Protein AF-A0A9Q1H2L1-F1 (afdb_monomer_lite)

Foldseek 3Di:
DVVVVQVVVLVVVCPPPHDDDDPCVLVVVVVVVCVVCVVVVNNVVDDRWDDDDKGWDWDPVDPPCVPDTDIDIDHPRHDPVVVVVVVVVVVVVVVCVVVDVDDDDPDPVSVVVVVVPDPDDD

Secondary structure (DSSP, 8-state):
-HHHHHHHHHHHHHTTT--PPPHHHHHHHHHHHHHHHHHTT-TTS-PPPP----EEEEETTSTTTTTS-EEEEE---S-THHHHHHHHHHHHHHHHHHHS-----SSHHHHHHHHHH-S---

Sequence (122 aa):
MAAETIKSRIEQNINKAYKKAPPNTLKQITTADKAIASKLEISDRIDTTGENQAFITLKDHKPNFNNKPTCRLINPSKSEIGKISKQVLERINAKIIQSSAFNQWKNTGEVIDWFNKVHNKH

pLDDT: mean 81.05, std 8.68, range [44.81, 95.06]

Organism: Holothuria leucospilota (NCBI:txid206669)

Radius of gyration: 23.98 Å; chains: 1; bounding box: 56×52×52 Å

Structure (mmCIF, N/CA/C/O backbone):
data_AF-A0A9Q1H2L1-F1
#
_entry.id   AF-A0A9Q1H2L1-F1
#
loop_
_atom_site.group_PDB
_atom_site.id
_atom_site.type_symbol
_atom_site.label_atom_id
_atom_site.label_alt_id
_atom_site.label_comp_id
_atom_site.label_asym_id
_atom_site.label_entity_id
_atom_site.label_seq_id
_atom_site.pdbx_PDB_ins_code
_atom_site.Cartn_x
_atom_site.Cartn_y
_atom_site.Cartn_z
_atom_site.occupancy
_atom_site.B_iso_or_equiv
_atom_site.auth_seq_id
_atom_site.auth_comp_id
_atom_site.auth_asym_id
_atom_site.auth_atom_id
_atom_site.pdbx_PDB_model_num
ATOM 1 N N . MET A 1 1 ? 19.115 -21.001 -2.631 1.00 44.81 1 MET A N 1
ATOM 2 C CA . MET A 1 1 ? 18.552 -21.625 -3.852 1.00 44.81 1 MET A CA 1
ATOM 3 C C . MET A 1 1 ? 17.221 -21.017 -4.316 1.00 44.81 1 MET A C 1
ATOM 5 O O . MET A 1 1 ? 17.276 -20.221 -5.239 1.00 44.81 1 MET A O 1
ATOM 9 N N . ALA A 1 2 ? 16.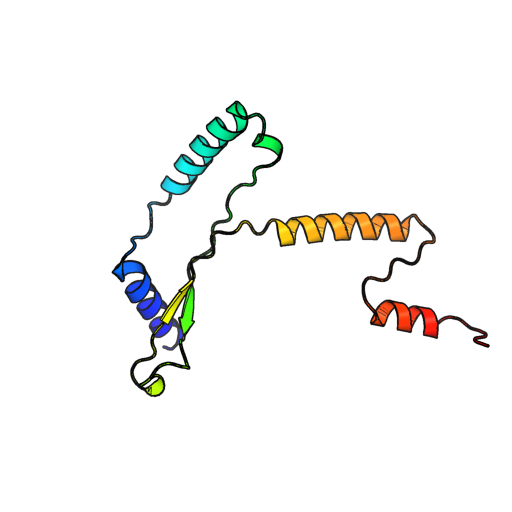042 -21.272 -3.720 1.00 55.00 2 ALA A N 1
ATOM 10 C CA . ALA A 1 2 ? 14.768 -20.749 -4.277 1.00 55.00 2 ALA A CA 1
ATOM 11 C C . ALA A 1 2 ? 14.637 -19.204 -4.280 1.00 55.00 2 ALA A C 1
ATOM 13 O O . ALA A 1 2 ? 14.154 -18.613 -5.246 1.00 55.00 2 ALA A O 1
ATOM 14 N N . ALA A 1 3 ? 15.113 -18.529 -3.226 1.00 53.69 3 ALA A N 1
ATOM 15 C CA . ALA A 1 3 ? 15.068 -17.065 -3.122 1.00 53.69 3 ALA A CA 1
ATOM 16 C C . ALA A 1 3 ? 15.995 -16.350 -4.129 1.00 53.69 3 ALA A C 1
ATOM 18 O O . ALA A 1 3 ? 15.663 -15.269 -4.616 1.00 53.69 3 ALA A O 1
ATOM 19 N N . GLU A 1 4 ? 17.128 -16.962 -4.486 1.00 57.69 4 GLU A N 1
ATOM 20 C CA . GLU A 1 4 ? 18.049 -16.434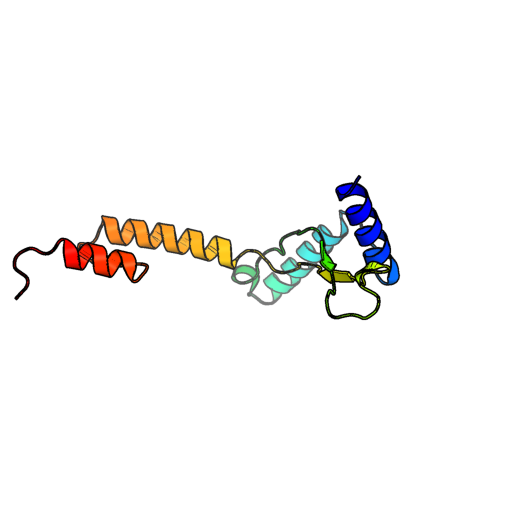 -5.507 1.00 57.69 4 GLU A CA 1
ATOM 21 C C . GLU A 1 4 ? 17.437 -16.508 -6.907 1.00 57.69 4 GLU A C 1
ATOM 23 O O . GLU A 1 4 ? 17.573 -15.570 -7.690 1.00 57.69 4 GLU A O 1
ATOM 28 N N . THR A 1 5 ? 16.680 -17.570 -7.205 1.00 71.19 5 THR A N 1
ATOM 29 C CA . THR A 1 5 ? 15.942 -17.704 -8.470 1.00 71.19 5 THR A CA 1
ATOM 30 C C . THR A 1 5 ? 14.836 -16.653 -8.611 1.00 71.19 5 THR A C 1
ATOM 32 O O . THR A 1 5 ? 14.546 -16.199 -9.717 1.00 71.19 5 THR A O 1
ATOM 35 N N . ILE A 1 6 ? 14.208 -16.241 -7.505 1.00 70.81 6 ILE A N 1
ATOM 36 C CA . ILE A 1 6 ? 13.177 -15.194 -7.520 1.00 70.81 6 ILE A CA 1
ATOM 37 C C . ILE A 1 6 ? 13.810 -13.817 -7.729 1.00 70.81 6 ILE A C 1
ATOM 39 O O . ILE A 1 6 ? 13.343 -13.071 -8.587 1.00 70.81 6 ILE A O 1
ATOM 43 N N . LYS A 1 7 ? 14.889 -13.489 -7.004 1.00 73.88 7 LYS A N 1
ATOM 44 C CA . LYS A 1 7 ? 15.606 -12.213 -7.174 1.00 73.88 7 LYS A CA 1
ATOM 45 C C . LYS A 1 7 ? 16.105 -12.025 -8.608 1.00 73.88 7 LYS A C 1
ATOM 47 O O . LYS A 1 7 ? 15.817 -10.995 -9.212 1.00 73.88 7 LYS A O 1
ATOM 52 N N . SER A 1 8 ? 16.739 -13.042 -9.194 1.00 78.44 8 SER A N 1
ATOM 53 C CA . SER A 1 8 ? 17.213 -12.969 -10.583 1.00 78.44 8 SER A CA 1
ATOM 54 C C . SER A 1 8 ? 16.064 -12.809 -11.588 1.00 78.44 8 SER A C 1
ATOM 56 O O . SER A 1 8 ? 16.162 -12.020 -12.526 1.00 78.44 8 SER A O 1
ATOM 58 N N . ARG A 1 9 ? 14.920 -13.475 -11.369 1.00 76.00 9 ARG A N 1
ATOM 59 C CA . ARG A 1 9 ? 13.710 -13.282 -12.190 1.00 76.00 9 ARG A CA 1
ATOM 60 C C . ARG A 1 9 ? 13.107 -11.888 -12.044 1.00 76.00 9 ARG A C 1
ATOM 62 O O . ARG A 1 9 ? 12.575 -11.366 -13.024 1.00 76.00 9 ARG A O 1
ATOM 69 N N . ILE A 1 10 ? 13.157 -11.290 -10.855 1.00 76.00 10 ILE A N 1
ATOM 70 C CA . ILE A 1 10 ? 12.719 -9.909 -10.627 1.00 76.00 10 ILE A CA 1
ATOM 71 C C . ILE A 1 10 ? 13.605 -8.961 -11.434 1.00 76.00 10 ILE A C 1
ATOM 73 O O . ILE A 1 10 ? 13.080 -8.197 -12.238 1.00 76.00 10 ILE A O 1
ATOM 77 N N . GLU A 1 11 ? 14.927 -9.060 -11.298 1.00 77.88 11 GLU A N 1
ATOM 78 C CA . GLU A 1 11 ? 15.883 -8.212 -12.020 1.00 77.88 11 GLU A CA 1
ATOM 79 C C . GLU A 1 11 ? 15.718 -8.327 -13.540 1.00 77.88 11 GLU A C 1
ATOM 81 O O . GLU A 1 11 ? 15.627 -7.314 -14.234 1.00 77.88 11 GLU A O 1
ATOM 86 N N . GLN A 1 12 ? 15.567 -9.550 -14.055 1.00 79.38 12 GLN A N 1
ATOM 87 C CA . GLN A 1 12 ? 15.303 -9.800 -15.473 1.00 79.38 12 GLN A CA 1
ATOM 88 C C . GLN A 1 12 ? 13.971 -9.220 -15.960 1.00 79.38 12 GLN A C 1
ATOM 90 O O . GLN A 1 12 ? 13.842 -8.931 -17.145 1.00 79.38 12 GLN A O 1
ATOM 95 N N . ASN A 1 13 ? 12.950 -9.093 -15.106 1.00 78.62 13 ASN A N 1
ATOM 96 C CA . ASN A 1 13 ? 11.664 -8.516 -15.509 1.00 78.62 13 ASN A CA 1
ATOM 97 C C . ASN A 1 13 ? 11.602 -6.998 -15.311 1.00 78.62 13 ASN A C 1
ATOM 99 O O . ASN A 1 13 ? 10.989 -6.331 -16.140 1.00 78.62 13 ASN A O 1
ATOM 103 N N . ILE A 1 14 ? 12.250 -6.452 -14.278 1.00 72.88 14 ILE A N 1
ATOM 104 C CA . ILE A 1 14 ? 12.378 -5.004 -14.069 1.00 72.88 14 ILE A CA 1
ATOM 105 C C . ILE A 1 14 ? 13.162 -4.389 -15.229 1.00 72.88 14 ILE A C 1
ATOM 107 O O . ILE A 1 14 ? 12.651 -3.495 -15.898 1.00 72.88 14 ILE A O 1
ATOM 111 N N . ASN A 1 15 ? 14.338 -4.943 -15.538 1.00 71.88 15 ASN A N 1
ATOM 112 C CA . ASN A 1 15 ? 15.270 -4.370 -16.512 1.00 71.88 15 ASN A CA 1
ATOM 113 C C . ASN A 1 15 ? 14.875 -4.579 -17.987 1.00 71.88 15 ASN A C 1
ATOM 115 O O . ASN A 1 15 ? 15.613 -4.159 -18.873 1.00 71.88 15 ASN A O 1
ATOM 119 N N . LYS A 1 16 ? 13.730 -5.214 -18.285 1.00 77.44 16 LYS A N 1
ATOM 120 C CA . LYS A 1 16 ? 13.258 -5.395 -19.675 1.00 77.44 16 LYS A CA 1
ATOM 121 C C . LYS A 1 16 ? 12.836 -4.089 -20.334 1.00 77.44 16 LYS A C 1
ATOM 123 O O . LYS A 1 16 ? 13.085 -3.899 -21.517 1.00 77.44 16 LYS A O 1
ATOM 128 N N . ALA A 1 17 ? 12.140 -3.243 -19.582 1.00 72.12 17 ALA A N 1
ATOM 129 C CA . ALA A 1 17 ? 11.563 -1.999 -20.088 1.00 72.12 17 ALA A CA 1
ATOM 130 C C . ALA A 1 17 ? 11.802 -0.807 -19.153 1.00 72.12 17 ALA A C 1
ATOM 132 O O . ALA A 1 17 ? 11.618 0.335 -19.563 1.00 72.12 17 ALA A O 1
ATOM 133 N N . TYR A 1 18 ? 12.211 -1.054 -17.905 1.00 71.50 18 TYR A N 1
ATOM 134 C CA . TYR A 1 18 ? 12.352 -0.028 -16.880 1.00 71.50 18 TYR A CA 1
ATOM 135 C C . TYR A 1 18 ? 13.717 -0.136 -16.201 1.00 71.50 18 TYR A C 1
ATOM 137 O O . TYR A 1 18 ? 14.317 -1.203 -16.143 1.00 71.50 18 TYR A O 1
ATOM 145 N N . LYS A 1 19 ? 14.213 0.973 -15.652 1.00 76.62 19 LYS A N 1
ATOM 146 C CA . LYS A 1 19 ? 15.440 1.004 -14.848 1.00 76.62 19 LYS A CA 1
ATOM 147 C C . LYS A 1 19 ? 15.114 1.558 -13.471 1.00 76.62 19 LYS A C 1
ATOM 149 O O . LYS A 1 19 ? 14.308 2.479 -13.349 1.00 76.62 19 LYS A O 1
ATOM 154 N N . LYS A 1 20 ? 15.746 1.010 -12.431 1.00 77.50 20 LYS A N 1
ATOM 155 C CA . LYS A 1 20 ? 15.610 1.552 -11.076 1.00 77.50 20 LYS A CA 1
ATOM 15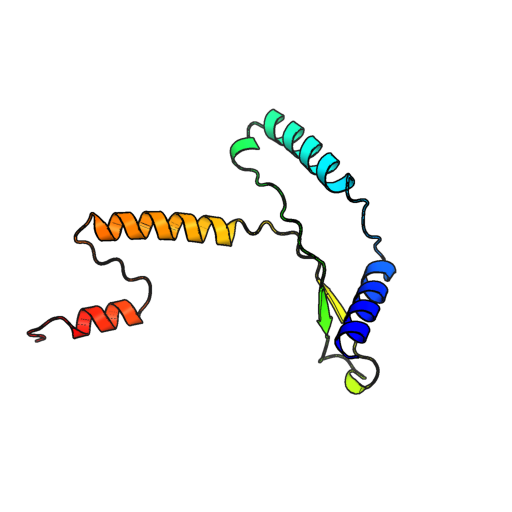6 C C . LYS A 1 20 ? 16.183 2.972 -11.039 1.00 77.50 20 LYS A C 1
ATOM 158 O O . LYS A 1 20 ? 17.324 3.190 -11.450 1.00 77.50 20 LYS A O 1
ATOM 163 N N . ALA A 1 21 ? 15.375 3.922 -10.577 1.00 81.31 21 ALA A N 1
ATOM 164 C CA . ALA A 1 21 ? 15.790 5.311 -10.444 1.00 81.31 21 ALA A CA 1
ATOM 165 C C . ALA A 1 21 ? 16.843 5.471 -9.327 1.00 81.31 21 ALA A C 1
ATOM 167 O O . ALA A 1 21 ? 16.853 4.681 -8.375 1.00 81.31 21 ALA A O 1
ATOM 168 N N . PRO A 1 22 ? 17.723 6.484 -9.419 1.00 86.75 22 PRO A N 1
ATOM 169 C CA . PRO A 1 22 ? 18.622 6.853 -8.333 1.00 86.75 22 PRO A CA 1
ATOM 170 C C . PRO A 1 22 ? 17.869 7.150 -7.023 1.00 86.75 22 PRO A C 1
ATOM 172 O O . PRO A 1 22 ? 16.750 7.667 -7.066 1.00 86.75 22 PRO A O 1
ATOM 175 N N . PRO A 1 23 ? 18.491 6.929 -5.848 1.00 80.12 23 PRO A N 1
ATOM 176 C CA . PRO A 1 23 ? 17.837 7.146 -4.551 1.00 80.12 23 PRO A CA 1
ATOM 177 C C . PRO A 1 23 ? 17.335 8.581 -4.343 1.00 80.12 23 PRO A C 1
ATOM 179 O O . PRO A 1 23 ? 16.357 8.812 -3.641 1.00 80.12 23 PRO A O 1
ATOM 182 N N . ASN A 1 24 ? 18.002 9.564 -4.954 1.00 86.50 24 ASN A N 1
ATOM 183 C CA . ASN A 1 24 ? 17.678 10.975 -4.755 1.00 86.50 24 ASN A CA 1
ATOM 184 C C . ASN A 1 24 ? 16.522 11.474 -5.639 1.00 86.50 24 ASN A C 1
ATOM 186 O O . ASN A 1 24 ? 15.968 12.541 -5.384 1.00 86.50 24 ASN A O 1
ATOM 190 N N . THR A 1 25 ? 16.142 10.710 -6.666 1.00 85.62 25 THR A N 1
ATOM 191 C CA . THR A 1 25 ? 15.100 11.107 -7.621 1.00 85.62 25 THR A CA 1
ATOM 192 C C . THR A 1 25 ? 13.741 11.235 -6.943 1.00 85.62 25 THR A C 1
ATOM 194 O O . THR A 1 25 ? 13.009 12.181 -7.216 1.00 85.62 25 THR A O 1
ATOM 197 N N . LEU A 1 26 ? 13.421 10.343 -6.000 1.00 81.50 26 LEU A N 1
ATOM 198 C CA . LEU A 1 26 ? 12.144 10.400 -5.289 1.00 81.50 26 LEU A CA 1
ATOM 199 C C . LEU A 1 26 ? 12.028 11.665 -4.427 1.00 81.50 26 LEU A C 1
ATOM 201 O O . LEU A 1 26 ? 10.999 12.329 -4.445 1.00 81.50 26 LEU A O 1
ATOM 205 N N . LYS A 1 27 ? 13.110 12.063 -3.746 1.00 83.56 27 LYS A N 1
ATOM 206 C CA . LYS A 1 27 ? 13.146 13.301 -2.949 1.00 83.56 27 LYS A CA 1
ATOM 207 C C . LYS A 1 27 ? 12.925 14.546 -3.804 1.00 83.56 27 LYS A C 1
ATOM 209 O O . LYS A 1 27 ? 12.214 15.457 -3.383 1.00 83.56 27 LYS A O 1
ATOM 214 N N . GLN A 1 28 ? 13.525 14.587 -4.992 1.00 88.31 28 GLN A N 1
ATOM 215 C CA . GLN A 1 28 ? 13.338 15.685 -5.942 1.00 88.31 28 GLN A CA 1
ATOM 216 C C . GLN A 1 28 ? 11.882 15.778 -6.414 1.00 88.31 28 GLN A C 1
ATOM 218 O O . GLN A 1 28 ? 11.314 16.867 -6.380 1.00 88.31 28 GLN A O 1
ATOM 223 N N . ILE A 1 29 ? 11.269 14.642 -6.769 1.00 85.69 29 ILE A N 1
ATOM 224 C CA . ILE A 1 29 ? 9.858 14.571 -7.180 1.00 85.69 29 ILE A CA 1
ATOM 225 C C . ILE A 1 29 ? 8.948 15.045 -6.044 1.00 85.69 29 ILE A C 1
ATOM 227 O O . ILE A 1 29 ? 8.211 16.005 -6.227 1.00 85.69 29 ILE A O 1
ATOM 231 N N . THR A 1 30 ? 9.084 14.482 -4.840 1.00 84.25 30 THR A N 1
ATOM 232 C CA . THR A 1 30 ? 8.262 14.869 -3.680 1.00 84.25 30 THR A CA 1
ATOM 233 C C . THR A 1 30 ? 8.384 16.360 -3.348 1.00 84.25 30 THR A C 1
ATOM 235 O O . THR A 1 30 ? 7.415 16.992 -2.933 1.00 84.25 30 THR A O 1
ATOM 238 N N . THR A 1 31 ? 9.569 16.949 -3.532 1.00 86.69 31 THR A N 1
ATOM 239 C CA . THR A 1 31 ? 9.787 18.382 -3.284 1.00 86.69 31 THR A CA 1
ATOM 240 C C . THR A 1 31 ? 9.076 19.243 -4.329 1.00 86.69 31 THR A C 1
ATOM 242 O O . THR A 1 31 ? 8.444 20.239 -3.970 1.00 86.69 31 THR A O 1
ATOM 245 N N . ALA A 1 32 ? 9.142 18.851 -5.604 1.00 89.00 32 ALA A N 1
ATOM 246 C CA . ALA A 1 32 ? 8.423 19.518 -6.686 1.00 89.00 32 ALA A CA 1
ATOM 247 C C . ALA A 1 32 ? 6.900 19.392 -6.509 1.00 89.00 32 ALA A C 1
ATOM 249 O O . ALA A 1 32 ? 6.192 20.398 -6.566 1.00 89.00 32 ALA A O 1
ATOM 250 N N . ASP A 1 33 ? 6.412 18.192 -6.195 1.00 86.88 33 ASP A N 1
ATOM 251 C CA . ASP A 1 33 ? 4.997 17.923 -5.930 1.00 86.88 33 ASP A CA 1
ATOM 252 C C . ASP A 1 33 ? 4.489 18.761 -4.756 1.00 86.88 33 ASP A C 1
ATOM 254 O O . ASP A 1 33 ? 3.427 19.373 -4.847 1.00 86.88 33 ASP A O 1
ATOM 258 N N . LYS A 1 34 ? 5.276 18.881 -3.679 1.00 87.44 34 LYS A N 1
ATOM 259 C CA . LYS A 1 34 ? 4.941 19.735 -2.533 1.00 87.44 34 LYS A CA 1
ATOM 260 C C . LYS A 1 34 ? 4.831 21.209 -2.924 1.00 87.44 34 LYS A C 1
ATOM 262 O O . LYS A 1 34 ? 3.932 21.894 -2.445 1.00 87.44 34 LYS A O 1
ATOM 267 N N . ALA A 1 35 ? 5.719 21.712 -3.780 1.00 90.94 35 ALA A N 1
ATOM 268 C CA . ALA A 1 35 ? 5.649 23.096 -4.250 1.00 90.94 35 ALA A CA 1
ATOM 269 C C . ALA A 1 35 ? 4.373 23.352 -5.073 1.00 90.94 35 ALA A C 1
ATOM 271 O O . ALA A 1 35 ? 3.703 24.366 -4.872 1.00 90.94 35 ALA A O 1
ATOM 272 N N . ILE A 1 36 ? 4.006 22.411 -5.950 1.00 90.31 36 ILE A N 1
ATOM 273 C CA . ILE A 1 36 ? 2.767 22.468 -6.739 1.00 90.31 36 ILE A CA 1
ATOM 274 C C . ILE A 1 36 ? 1.542 22.396 -5.820 1.00 90.31 36 ILE A C 1
ATOM 276 O O . ILE A 1 36 ? 0.640 23.223 -5.931 1.00 90.31 36 ILE A O 1
ATOM 280 N N . ALA A 1 37 ? 1.534 21.454 -4.877 1.00 89.44 37 ALA A N 1
ATOM 281 C CA . ALA A 1 37 ? 0.462 21.261 -3.909 1.00 89.44 37 ALA A CA 1
ATOM 282 C C . ALA A 1 37 ? 0.211 22.507 -3.053 1.00 89.44 37 ALA A C 1
ATOM 284 O O . ALA A 1 37 ? -0.937 22.896 -2.854 1.00 89.44 37 ALA A O 1
ATOM 285 N N . SER A 1 38 ? 1.281 23.155 -2.582 1.00 91.50 38 SER A N 1
ATOM 286 C CA . SER A 1 38 ? 1.188 24.405 -1.824 1.00 91.50 38 SER A CA 1
ATOM 287 C C . SER A 1 38 ? 0.628 25.545 -2.671 1.00 91.50 38 SER A C 1
ATOM 289 O O . SER A 1 38 ? -0.195 26.307 -2.181 1.00 91.50 38 SER A O 1
ATOM 291 N N . LYS A 1 39 ? 1.025 25.649 -3.947 1.00 95.06 39 LYS A N 1
ATOM 292 C CA . LYS A 1 39 ? 0.489 26.663 -4.870 1.00 95.06 39 LYS A CA 1
ATOM 293 C C . LYS A 1 39 ? -1.005 26.468 -5.154 1.00 95.06 39 LYS A C 1
ATOM 295 O O . LYS A 1 39 ? -1.700 27.436 -5.432 1.00 95.06 39 LYS A O 1
ATOM 300 N N . LEU A 1 40 ? -1.471 25.223 -5.123 1.00 93.69 40 LEU A N 1
ATOM 301 C CA . LEU A 1 40 ? -2.867 24.851 -5.344 1.00 93.69 40 LEU A CA 1
ATOM 302 C C . LEU A 1 40 ? -3.697 24.803 -4.052 1.00 93.69 40 LEU A C 1
ATOM 304 O O . LEU A 1 40 ? -4.867 24.453 -4.129 1.00 93.69 40 LEU A O 1
ATOM 308 N N . GLU A 1 41 ? -3.107 25.112 -2.891 1.00 91.12 41 GLU A N 1
ATOM 309 C CA . GLU A 1 41 ? -3.778 25.070 -1.580 1.00 91.12 41 GLU A CA 1
ATOM 310 C C . GLU A 1 41 ? -4.405 23.701 -1.245 1.00 91.12 41 GLU A C 1
ATOM 312 O O . GLU A 1 41 ? -5.429 23.608 -0.578 1.00 91.12 41 GLU A O 1
ATOM 317 N N . ILE A 1 42 ? -3.778 22.617 -1.711 1.00 88.56 42 ILE A N 1
ATOM 318 C CA . ILE A 1 42 ? -4.204 21.225 -1.453 1.00 88.56 42 ILE A CA 1
ATOM 319 C C . ILE A 1 42 ? -3.144 20.422 -0.695 1.00 88.56 42 ILE A C 1
ATOM 321 O O . ILE A 1 42 ? -3.212 19.194 -0.622 1.00 88.56 42 ILE A O 1
ATOM 325 N N . SER A 1 43 ? -2.115 21.094 -0.181 1.00 84.06 43 SER A N 1
ATOM 326 C CA . SER A 1 43 ? -0.977 20.454 0.485 1.00 84.06 43 SER A CA 1
ATOM 327 C C . SER A 1 43 ? -1.358 19.713 1.768 1.00 84.06 43 SER A C 1
ATOM 329 O O . SER A 1 43 ? -0.668 18.771 2.143 1.00 84.06 43 SER A O 1
ATOM 331 N N . ASP A 1 44 ? -2.468 20.084 2.402 1.00 81.56 44 ASP A N 1
ATOM 332 C CA . ASP A 1 44 ? -3.076 19.421 3.558 1.00 81.56 44 ASP A CA 1
ATOM 333 C C . ASP A 1 44 ? -3.752 18.082 3.209 1.00 81.56 44 ASP A C 1
ATOM 335 O O . ASP A 1 44 ? -3.967 17.246 4.086 1.00 81.56 44 ASP A O 1
ATOM 339 N N . ARG A 1 45 ? -4.066 17.859 1.927 1.00 77.94 45 ARG A N 1
ATOM 340 C CA . ARG A 1 45 ? -4.773 16.670 1.420 1.00 77.94 45 ARG A CA 1
ATOM 341 C C . ARG A 1 45 ? -3.873 15.703 0.654 1.00 77.94 45 ARG A C 1
ATOM 343 O O . ARG A 1 45 ? -4.359 14.667 0.200 1.00 77.94 45 ARG A O 1
ATOM 350 N N . ILE A 1 46 ? -2.602 16.050 0.453 1.00 75.81 46 ILE A N 1
ATOM 351 C CA . ILE A 1 46 ? -1.649 15.246 -0.316 1.00 75.81 46 ILE A CA 1
ATOM 352 C C . ILE A 1 46 ? -0.686 14.536 0.628 1.00 75.81 46 ILE A C 1
ATOM 354 O O . ILE A 1 46 ? 0.044 15.158 1.396 1.00 75.81 46 ILE A O 1
ATOM 358 N N . ASP A 1 47 ? -0.647 13.213 0.502 1.00 73.81 47 ASP A N 1
ATOM 359 C CA . ASP A 1 47 ? 0.273 12.363 1.244 1.00 73.81 47 ASP A CA 1
ATOM 360 C C . ASP A 1 47 ? 1.584 12.135 0.491 1.00 73.81 47 ASP A C 1
ATOM 362 O O . ASP A 1 47 ? 1.638 12.085 -0.741 1.00 73.81 47 ASP A O 1
ATOM 366 N N . THR A 1 48 ? 2.650 11.884 1.251 1.00 73.25 48 THR A N 1
ATOM 367 C CA . THR A 1 48 ? 3.911 11.397 0.686 1.00 73.25 48 THR A CA 1
ATOM 368 C C . THR A 1 48 ? 3.725 9.980 0.138 1.00 73.25 48 THR A C 1
ATOM 370 O O . THR A 1 48 ? 3.188 9.099 0.815 1.00 73.25 48 THR A O 1
ATOM 373 N N . THR A 1 49 ? 4.208 9.732 -1.081 1.00 72.00 49 THR A N 1
ATOM 374 C CA . THR A 1 49 ? 4.191 8.391 -1.682 1.00 72.00 49 THR A CA 1
ATOM 375 C C . THR A 1 49 ? 5.087 7.443 -0.883 1.00 72.00 49 THR A C 1
ATOM 377 O O . THR A 1 49 ? 6.261 7.732 -0.658 1.00 72.00 49 THR A O 1
ATOM 380 N N . GLY A 1 50 ? 4.540 6.300 -0.461 1.00 71.94 50 GLY A N 1
ATOM 381 C CA . GLY A 1 50 ? 5.308 5.258 0.220 1.00 71.94 50 GLY A CA 1
ATOM 382 C C . GLY A 1 50 ? 6.260 4.538 -0.736 1.00 71.94 50 GLY A C 1
ATOM 383 O O . GLY A 1 50 ? 5.870 4.154 -1.839 1.00 71.94 50 GLY A O 1
ATOM 384 N N . GLU A 1 51 ? 7.502 4.324 -0.307 1.00 75.81 51 GLU A N 1
ATOM 385 C CA . GLU A 1 51 ? 8.474 3.522 -1.052 1.00 75.81 51 GLU A CA 1
ATOM 386 C C . GLU A 1 51 ? 8.260 2.033 -0.769 1.00 75.81 51 GLU A C 1
ATOM 388 O O . GLU A 1 51 ? 8.605 1.533 0.300 1.00 75.81 51 GLU A O 1
ATOM 393 N N . ASN A 1 52 ? 7.727 1.302 -1.746 1.00 78.81 52 ASN A N 1
ATOM 394 C CA . ASN A 1 52 ? 7.599 -0.148 -1.670 1.00 78.81 52 ASN A CA 1
ATOM 395 C C . ASN A 1 52 ? 8.478 -0.816 -2.733 1.00 78.81 52 ASN A C 1
ATOM 397 O O . ASN A 1 52 ? 8.621 -0.326 -3.854 1.00 78.81 52 ASN A O 1
ATOM 401 N N . GLN A 1 53 ? 9.083 -1.957 -2.391 1.00 79.50 53 GLN A N 1
ATOM 402 C CA . GLN A 1 53 ? 9.864 -2.721 -3.364 1.00 79.50 53 GLN A CA 1
ATOM 403 C C . GLN A 1 53 ? 8.937 -3.387 -4.384 1.00 79.50 53 GLN A C 1
ATOM 405 O O . GLN A 1 53 ? 7.903 -3.961 -4.033 1.00 79.50 53 GLN A O 1
ATOM 410 N N . ALA A 1 54 ? 9.341 -3.351 -5.653 1.00 80.44 54 ALA A N 1
ATOM 411 C CA . ALA A 1 54 ? 8.662 -4.095 -6.699 1.00 80.44 54 ALA A CA 1
ATOM 412 C C . ALA A 1 54 ? 8.786 -5.605 -6.451 1.00 80.44 54 ALA A C 1
ATOM 414 O O . ALA A 1 54 ? 9.837 -6.103 -6.041 1.00 80.44 54 ALA A O 1
ATOM 415 N N . PHE A 1 55 ? 7.718 -6.339 -6.742 1.00 84.38 55 PHE A N 1
ATOM 416 C CA . PHE A 1 55 ? 7.681 -7.793 -6.628 1.00 84.38 55 PHE A CA 1
ATOM 417 C C . PHE A 1 55 ? 7.066 -8.407 -7.883 1.00 84.38 55 PHE A C 1
ATOM 419 O O . PHE A 1 55 ? 6.439 -7.722 -8.689 1.00 84.38 55 PHE A O 1
ATOM 426 N N . ILE A 1 56 ? 7.265 -9.707 -8.085 1.00 85.62 56 ILE A N 1
ATOM 427 C CA . ILE A 1 56 ? 6.685 -10.432 -9.217 1.00 85.62 56 ILE A CA 1
ATOM 428 C C . ILE A 1 56 ? 5.601 -11.389 -8.738 1.00 85.62 56 ILE A C 1
ATOM 430 O O . ILE A 1 56 ? 5.737 -12.023 -7.696 1.00 85.62 56 ILE A O 1
ATOM 434 N N . THR A 1 57 ? 4.553 -11.540 -9.539 1.00 86.19 57 THR A N 1
ATOM 435 C CA . THR A 1 57 ? 3.616 -12.657 -9.434 1.00 86.19 57 THR A CA 1
ATOM 436 C C . THR A 1 57 ? 3.815 -13.596 -10.615 1.00 86.19 57 THR A C 1
ATOM 438 O O . THR A 1 57 ? 4.127 -13.170 -11.731 1.00 86.19 57 THR A O 1
ATOM 441 N N . LEU A 1 58 ? 3.692 -14.895 -10.375 1.00 86.81 58 LEU A N 1
ATOM 442 C CA . LEU A 1 58 ? 3.796 -15.901 -11.424 1.00 86.81 58 LEU A CA 1
ATOM 443 C C . LEU A 1 58 ? 2.449 -16.031 -12.146 1.00 86.81 58 LEU A C 1
ATOM 445 O O . LEU A 1 58 ? 1.398 -15.985 -11.515 1.00 86.81 58 LEU A O 1
ATOM 449 N N . LYS A 1 59 ? 2.475 -16.170 -13.473 1.00 86.94 59 LYS A N 1
ATOM 450 C CA . LYS A 1 59 ? 1.284 -16.432 -14.291 1.00 86.94 59 LYS A CA 1
ATOM 451 C C . LYS A 1 59 ? 1.163 -17.938 -14.522 1.00 86.94 59 LYS A C 1
ATOM 453 O O . LYS A 1 59 ? 1.688 -18.455 -15.506 1.00 86.94 59 LYS A O 1
ATOM 458 N N . ASP A 1 60 ? 0.487 -18.604 -13.601 1.00 87.00 60 ASP A N 1
ATOM 459 C CA . ASP A 1 60 ? 0.152 -20.035 -13.618 1.00 87.00 60 ASP A CA 1
ATOM 460 C C . ASP A 1 60 ? -0.763 -20.449 -14.780 1.00 87.00 60 ASP A C 1
ATOM 462 O O . ASP A 1 60 ? -0.601 -21.518 -15.355 1.00 87.00 60 ASP A O 1
ATOM 466 N N . HIS A 1 61 ? -1.650 -19.560 -15.215 1.00 88.25 61 HIS A N 1
ATOM 467 C CA . HIS A 1 61 ? -2.571 -19.768 -16.338 1.00 88.25 61 HIS A CA 1
ATOM 468 C C . HIS A 1 61 ? -1.929 -19.698 -17.742 1.00 88.25 61 HIS A C 1
ATOM 470 O O . HIS A 1 61 ? -2.647 -19.644 -18.743 1.00 88.25 61 HIS A O 1
ATOM 476 N N . LYS A 1 62 ? -0.599 -19.595 -17.868 1.00 88.12 62 LYS A N 1
ATOM 477 C CA . LYS A 1 62 ? 0.083 -19.483 -19.173 1.00 88.12 62 LYS A CA 1
ATOM 478 C C . LYS A 1 62 ? 0.674 -20.825 -19.622 1.00 88.12 62 LYS A C 1
ATOM 480 O O . LYS A 1 62 ? 1.125 -21.599 -18.780 1.00 88.12 62 LYS A O 1
ATOM 485 N N . PRO A 1 63 ? 0.712 -21.102 -20.943 1.00 88.44 63 PRO A N 1
ATOM 486 C CA . PRO A 1 63 ? 1.301 -22.336 -21.455 1.00 88.44 63 PRO A CA 1
ATOM 487 C C . PRO A 1 63 ? 2.774 -22.443 -21.042 1.00 88.44 63 PRO A C 1
ATOM 489 O O . PRO A 1 63 ? 3.458 -21.430 -20.883 1.00 88.44 63 PRO A O 1
ATOM 492 N N . ASN A 1 64 ? 3.264 -23.674 -20.881 1.00 84.75 64 ASN A N 1
ATOM 493 C CA . ASN A 1 64 ? 4.627 -23.979 -20.427 1.00 84.75 64 ASN A CA 1
ATOM 494 C C . ASN A 1 64 ? 4.995 -23.399 -19.049 1.00 84.75 64 ASN A C 1
ATOM 496 O O . ASN A 1 64 ? 6.175 -23.165 -18.786 1.00 84.75 64 ASN A O 1
ATOM 500 N N . PHE A 1 65 ? 4.022 -23.213 -18.149 1.00 80.81 65 PHE A N 1
ATOM 501 C CA . PHE A 1 65 ? 4.269 -22.739 -16.783 1.00 80.81 65 PHE A CA 1
ATOM 502 C C . PHE A 1 65 ? 5.340 -23.553 -16.039 1.00 80.81 65 PHE A C 1
ATOM 504 O O . PHE A 1 65 ? 6.247 -22.966 -15.455 1.00 80.81 65 PHE A O 1
ATOM 511 N N . ASN A 1 66 ? 5.284 -24.885 -16.131 1.00 80.88 66 ASN A N 1
ATOM 512 C CA . ASN A 1 66 ? 6.215 -25.781 -15.434 1.00 80.88 66 ASN A CA 1
ATOM 513 C C . ASN A 1 66 ? 7.676 -25.596 -15.880 1.00 80.88 66 ASN A C 1
ATOM 515 O O . ASN A 1 66 ? 8.587 -25.715 -15.067 1.00 80.88 66 ASN A O 1
ATOM 519 N N . ASN A 1 67 ? 7.898 -25.254 -17.155 1.00 82.75 67 ASN A N 1
ATOM 520 C CA . ASN A 1 67 ? 9.239 -25.174 -17.746 1.00 82.75 67 ASN A CA 1
ATOM 521 C C . ASN A 1 67 ? 9.762 -23.731 -17.823 1.00 82.75 67 ASN A C 1
ATOM 523 O O . ASN A 1 67 ? 10.943 -23.472 -17.603 1.00 82.75 67 ASN A O 1
ATOM 527 N N . LYS A 1 68 ? 8.889 -22.770 -18.145 1.00 81.31 68 LYS A N 1
ATOM 528 C CA . LYS A 1 68 ? 9.230 -21.352 -18.317 1.00 81.31 68 LYS A CA 1
ATOM 529 C C . LYS A 1 68 ? 8.093 -20.465 -17.794 1.00 81.31 68 LYS A C 1
ATOM 531 O O . LYS A 1 68 ? 7.372 -19.848 -18.584 1.00 81.31 68 LYS A O 1
ATOM 536 N N . PRO A 1 69 ? 7.927 -20.367 -16.464 1.00 81.00 69 PRO A N 1
ATOM 537 C CA . PRO A 1 69 ? 6.847 -19.589 -15.879 1.00 81.00 69 PRO A CA 1
ATOM 538 C C . PRO A 1 69 ? 7.018 -18.112 -16.232 1.00 81.00 69 PRO A C 1
ATOM 540 O O . PRO A 1 69 ? 8.052 -17.488 -15.970 1.00 81.00 69 PRO A O 1
ATOM 543 N N . THR A 1 70 ? 5.984 -17.537 -16.838 1.00 84.31 70 THR A N 1
ATOM 544 C CA . THR A 1 70 ? 5.963 -16.100 -17.117 1.00 84.31 70 THR A CA 1
ATOM 545 C C . THR A 1 70 ? 5.592 -15.334 -15.852 1.00 84.31 70 THR A C 1
ATOM 547 O O . THR A 1 70 ? 4.826 -15.811 -15.018 1.00 84.31 70 THR A O 1
ATOM 550 N N . CYS A 1 71 ? 6.155 -14.141 -15.691 1.00 85.88 71 CYS A N 1
ATOM 551 C CA . CYS A 1 71 ? 5.945 -13.311 -14.508 1.00 85.88 71 CYS A CA 1
ATOM 552 C C . CYS A 1 71 ? 5.142 -12.055 -14.871 1.00 85.88 71 CYS A C 1
ATOM 554 O O . CYS A 1 71 ? 5.139 -11.600 -16.020 1.00 85.88 71 CYS A O 1
ATOM 556 N N . ARG A 1 72 ? 4.457 -11.477 -13.889 1.00 84.56 72 ARG A N 1
ATOM 557 C CA . ARG A 1 72 ? 3.923 -10.116 -13.918 1.00 84.56 72 ARG A CA 1
ATOM 558 C C . ARG A 1 72 ? 4.677 -9.314 -12.865 1.00 84.56 72 ARG A C 1
ATOM 560 O O . ARG A 1 72 ? 4.655 -9.674 -11.696 1.00 84.56 72 ARG A O 1
ATOM 567 N N . LEU A 1 73 ? 5.348 -8.250 -13.289 1.00 84.25 73 LEU A N 1
ATOM 568 C CA . LEU A 1 73 ? 5.939 -7.287 -12.369 1.00 84.25 73 LEU A CA 1
ATOM 569 C C . LEU A 1 73 ? 4.821 -6.434 -11.764 1.00 84.25 73 LEU A C 1
ATOM 571 O O . LEU A 1 73 ? 3.992 -5.896 -12.497 1.00 84.25 73 LEU A O 1
ATOM 575 N N . ILE A 1 74 ? 4.804 -6.323 -10.443 1.00 81.81 74 ILE A N 1
ATOM 576 C CA . ILE A 1 74 ? 3.931 -5.439 -9.683 1.00 81.81 74 ILE A CA 1
ATOM 577 C C . ILE A 1 74 ? 4.826 -4.389 -9.032 1.00 81.81 74 ILE A C 1
ATOM 579 O O . ILE A 1 74 ? 5.690 -4.719 -8.220 1.00 81.81 74 ILE A O 1
ATOM 583 N N . ASN A 1 75 ? 4.626 -3.127 -9.411 1.00 74.56 75 ASN A N 1
ATOM 584 C CA . ASN A 1 75 ? 5.276 -1.995 -8.766 1.00 74.56 75 ASN A CA 1
ATOM 585 C C . ASN A 1 75 ? 4.258 -1.306 -7.844 1.00 74.56 75 ASN A C 1
ATOM 587 O O . ASN A 1 75 ? 3.443 -0.517 -8.330 1.00 74.56 75 ASN A O 1
ATOM 591 N N . PRO A 1 76 ? 4.212 -1.656 -6.549 1.00 68.00 76 PRO A N 1
ATOM 592 C CA . PRO A 1 76 ? 3.325 -0.990 -5.609 1.00 68.00 76 PRO A CA 1
ATOM 593 C C . PRO A 1 76 ? 3.754 0.475 -5.449 1.00 68.00 76 PRO A C 1
ATOM 595 O O . PRO A 1 76 ? 4.791 0.764 -4.869 1.00 68.00 76 PRO A O 1
ATOM 598 N N . SER A 1 77 ? 2.945 1.402 -5.958 1.00 63.12 77 SER A N 1
ATOM 599 C CA . SER A 1 77 ? 3.175 2.851 -5.846 1.00 63.12 77 SER A CA 1
ATOM 600 C C . SER A 1 77 ? 2.113 3.565 -5.008 1.00 63.12 77 SER A C 1
ATOM 602 O O . SER A 1 77 ? 2.027 4.789 -5.022 1.00 63.12 77 SER A O 1
ATOM 604 N N . LYS A 1 78 ? 1.244 2.818 -4.321 1.00 63.84 78 LYS A N 1
ATOM 605 C CA . LYS A 1 78 ? 0.180 3.410 -3.507 1.00 63.84 78 LYS A CA 1
ATOM 606 C C . LYS A 1 78 ? 0.705 3.719 -2.110 1.00 63.84 78 LYS A C 1
ATOM 608 O O . LYS A 1 78 ? 1.383 2.891 -1.508 1.00 63.84 78 LYS A O 1
ATOM 613 N N . SER A 1 79 ? 0.351 4.896 -1.600 1.00 64.19 79 SER A N 1
ATOM 614 C CA . SER A 1 79 ? 0.523 5.228 -0.188 1.00 64.19 79 SER A CA 1
ATOM 615 C C . SER A 1 79 ? -0.268 4.233 0.670 1.00 64.19 79 SER A C 1
ATOM 617 O O . SER A 1 79 ? -1.434 3.947 0.391 1.00 64.19 79 SER A O 1
ATOM 619 N N . GLU A 1 80 ? 0.350 3.717 1.733 1.00 69.75 80 GLU A N 1
ATOM 620 C CA . GLU A 1 80 ? -0.297 2.840 2.722 1.00 69.75 80 GLU A CA 1
ATOM 621 C C . GLU A 1 80 ? -1.236 3.624 3.664 1.00 69.75 80 GLU A C 1
ATOM 623 O O . GLU A 1 80 ? -1.607 3.138 4.735 1.00 69.75 80 GLU A O 1
ATOM 628 N N . ILE A 1 81 ? -1.654 4.832 3.262 1.00 71.50 81 ILE A N 1
ATOM 629 C CA . ILE A 1 81 ? -2.519 5.726 4.032 1.00 71.50 81 ILE A CA 1
ATOM 630 C C . ILE A 1 81 ? -3.787 5.028 4.510 1.00 71.50 81 ILE A C 1
ATOM 632 O O . ILE A 1 81 ? -4.148 5.179 5.666 1.00 71.50 81 ILE A O 1
ATOM 636 N N . GLY A 1 82 ? -4.402 4.158 3.702 1.00 74.56 82 GLY A N 1
ATOM 637 C CA . GLY A 1 82 ? -5.593 3.414 4.123 1.00 74.56 82 GLY A CA 1
ATOM 638 C C . GLY A 1 82 ? -5.363 2.570 5.384 1.00 74.56 82 GLY A C 1
ATOM 639 O O . GLY A 1 82 ? -6.243 2.487 6.241 1.00 74.56 82 GLY A O 1
ATOM 640 N N . LYS A 1 83 ? -4.162 1.996 5.554 1.00 79.38 83 LYS A N 1
ATOM 641 C CA . LYS A 1 83 ? -3.790 1.273 6.781 1.00 79.38 83 LYS A CA 1
ATOM 642 C C . LYS A 1 83 ? -3.576 2.232 7.951 1.00 79.38 83 LYS A C 1
ATOM 644 O O . LYS A 1 83 ? -4.003 1.926 9.060 1.00 79.38 83 LYS A O 1
ATOM 649 N N . ILE A 1 84 ? -2.953 3.384 7.708 1.00 79.31 84 ILE A N 1
ATOM 650 C CA . ILE A 1 84 ? -2.710 4.414 8.730 1.00 79.31 84 ILE A CA 1
ATOM 651 C C . ILE A 1 84 ? -4.039 5.021 9.204 1.00 79.31 84 ILE A C 1
ATOM 653 O O . ILE A 1 84 ? -4.314 5.031 10.403 1.00 79.31 84 ILE A O 1
ATOM 657 N N . SER A 1 85 ? -4.906 5.446 8.282 1.00 81.00 85 SER A N 1
ATOM 658 C CA . SER A 1 85 ? -6.251 5.958 8.563 1.00 81.00 85 SER A CA 1
ATOM 659 C C . SER A 1 85 ? -7.075 4.953 9.357 1.00 81.00 85 SER A C 1
ATOM 661 O O . SER A 1 85 ? -7.717 5.333 10.334 1.00 81.00 85 SER A O 1
ATOM 663 N N . LYS A 1 86 ? -7.008 3.661 9.004 1.00 86.19 86 LYS A N 1
ATOM 664 C CA . LYS A 1 86 ? -7.668 2.599 9.770 1.00 86.19 86 LYS A CA 1
ATOM 665 C C . LYS A 1 86 ? -7.176 2.553 11.220 1.00 86.19 86 LYS A C 1
ATOM 667 O O . LYS A 1 86 ? -8.003 2.521 12.124 1.00 86.19 86 LYS A O 1
ATOM 672 N N . GLN A 1 87 ? -5.865 2.610 11.457 1.00 88.38 87 GLN A N 1
ATOM 673 C CA . GLN A 1 87 ? -5.316 2.613 12.821 1.00 88.38 87 GLN A CA 1
ATOM 674 C C . GLN A 1 87 ? -5.741 3.849 13.623 1.00 88.38 87 GLN A C 1
ATOM 676 O O . GLN A 1 87 ? -6.042 3.744 14.812 1.00 88.38 87 GLN A O 1
ATOM 681 N N . VAL A 1 88 ? -5.765 5.027 12.995 1.00 89.00 88 VAL A N 1
ATOM 682 C CA . VAL A 1 88 ? -6.222 6.264 13.648 1.00 89.00 88 VAL A CA 1
ATOM 683 C C . VAL A 1 88 ? -7.700 6.155 14.023 1.00 89.00 88 VAL A C 1
ATOM 685 O O . VAL A 1 88 ? -8.053 6.413 15.175 1.00 89.00 88 VAL A O 1
ATOM 688 N N . LEU A 1 89 ? -8.546 5.704 13.092 1.00 88.31 89 LEU A N 1
ATOM 689 C CA . LEU A 1 89 ? -9.968 5.467 13.339 1.00 88.31 89 LEU A CA 1
ATOM 690 C C . LEU A 1 89 ? -10.184 4.444 14.455 1.00 88.31 89 LEU A C 1
ATOM 692 O O . LEU A 1 89 ? -10.976 4.693 15.356 1.00 88.31 89 LEU A O 1
ATOM 696 N N . GLU A 1 90 ? -9.440 3.337 14.462 1.00 88.81 90 GLU A N 1
ATOM 697 C CA . GLU A 1 90 ? -9.526 2.323 15.517 1.00 88.81 90 GLU A CA 1
ATOM 698 C C . GLU A 1 90 ? -9.178 2.886 16.900 1.00 88.81 90 GLU A C 1
ATOM 700 O O . GLU A 1 90 ? -9.860 2.561 17.874 1.00 88.81 90 GLU A O 1
ATOM 705 N N . ARG A 1 91 ? -8.167 3.761 17.001 1.00 91.56 91 ARG A N 1
ATOM 706 C CA . ARG A 1 91 ? -7.806 4.430 18.264 1.00 91.56 91 ARG A CA 1
ATOM 707 C C . ARG A 1 91 ? -8.902 5.372 18.750 1.00 91.56 91 ARG A C 1
ATOM 709 O O . ARG A 1 91 ? -9.200 5.386 19.941 1.00 91.56 91 ARG A O 1
ATOM 716 N N . ILE A 1 92 ? -9.482 6.165 17.849 1.00 90.06 92 ILE A N 1
ATOM 717 C CA . ILE A 1 92 ? -10.589 7.073 18.181 1.00 90.06 92 ILE A CA 1
ATOM 718 C C . ILE A 1 92 ? -11.800 6.259 18.640 1.00 90.06 92 ILE A C 1
ATOM 720 O O . ILE A 1 92 ? -12.352 6.525 19.705 1.00 90.06 92 ILE A O 1
ATOM 724 N N . ASN A 1 93 ? -12.153 5.217 17.889 1.00 87.75 93 ASN A N 1
ATOM 725 C CA . ASN A 1 93 ? -13.278 4.346 18.201 1.00 87.75 93 ASN A CA 1
ATOM 726 C C . ASN A 1 93 ? -13.096 3.649 19.557 1.00 87.75 93 ASN A C 1
ATOM 728 O O . ASN A 1 93 ? -14.030 3.582 20.345 1.00 87.75 93 ASN A O 1
ATOM 732 N N . ALA A 1 94 ? -11.879 3.193 19.880 1.00 86.06 94 ALA A N 1
ATOM 733 C CA . ALA A 1 94 ? -11.577 2.601 21.183 1.00 86.06 94 ALA A CA 1
ATOM 734 C C . ALA A 1 94 ? -11.796 3.587 22.344 1.00 86.06 94 ALA A C 1
ATOM 736 O O . ALA A 1 94 ? -12.363 3.203 23.364 1.00 86.06 94 ALA A O 1
ATOM 737 N N . LYS A 1 95 ? -11.399 4.857 22.181 1.00 90.25 95 LYS A N 1
ATOM 738 C CA . LYS A 1 95 ? -11.646 5.898 23.192 1.00 90.25 95 LYS A CA 1
ATOM 739 C C . LYS A 1 95 ? -13.138 6.173 23.370 1.00 90.25 95 LYS A C 1
ATOM 741 O O . LYS A 1 95 ? -13.590 6.250 24.504 1.00 90.25 95 LYS A O 1
ATOM 746 N N . ILE A 1 96 ? -13.892 6.269 22.272 1.00 88.00 96 ILE A N 1
ATOM 747 C CA . ILE A 1 96 ? -15.346 6.491 22.309 1.00 88.00 96 ILE A CA 1
ATOM 748 C C . ILE A 1 96 ? -16.053 5.334 23.016 1.00 88.00 96 ILE A C 1
ATOM 750 O O . ILE A 1 96 ? -16.905 5.577 23.864 1.00 88.00 96 ILE A O 1
ATOM 754 N N . ILE A 1 97 ? -15.685 4.086 22.718 1.00 85.38 97 ILE A N 1
ATOM 755 C CA . ILE A 1 97 ? -16.248 2.906 23.392 1.00 85.38 97 ILE A CA 1
ATOM 756 C C . ILE A 1 97 ? -15.927 2.922 24.891 1.00 85.38 97 ILE A C 1
ATOM 758 O O . ILE A 1 97 ? -16.778 2.574 25.694 1.00 85.38 97 ILE A O 1
ATOM 762 N N . GLN A 1 98 ? -14.719 3.336 25.288 1.00 84.00 98 GLN A N 1
ATOM 763 C CA . GLN A 1 98 ? -14.360 3.435 26.707 1.00 84.00 98 GLN A CA 1
ATOM 764 C C . GLN A 1 98 ? -15.099 4.564 27.437 1.00 84.00 98 GLN A C 1
ATOM 766 O O . GLN A 1 98 ? -15.415 4.418 28.614 1.00 84.00 98 GLN A O 1
ATOM 771 N N . SER A 1 99 ? -15.348 5.695 26.769 1.00 87.50 99 SER A N 1
ATOM 772 C CA . SER A 1 99 ? -15.996 6.863 27.379 1.00 87.50 99 SER A CA 1
ATOM 773 C C . SER A 1 99 ? -17.521 6.858 27.275 1.00 87.50 99 SER A C 1
ATOM 775 O O . SER A 1 99 ? -18.175 7.649 27.948 1.00 87.50 99 SER A O 1
ATOM 777 N N . SER A 1 100 ? -1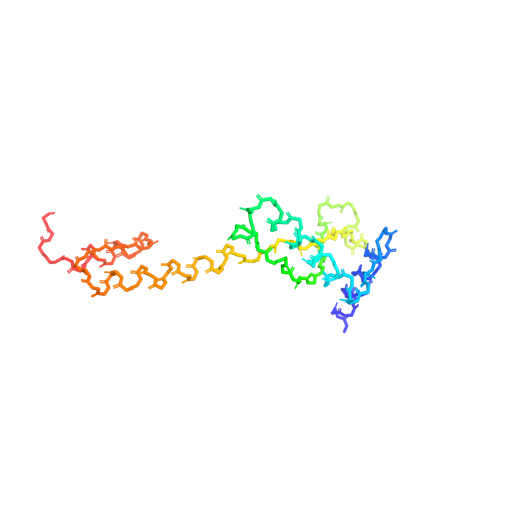8.095 6.036 26.398 1.00 82.56 100 SER A N 1
ATOM 778 C CA . SER A 1 100 ? -19.540 5.937 26.187 1.00 82.56 100 SER A CA 1
ATOM 779 C C . SER A 1 100 ? -20.070 4.583 26.646 1.00 82.56 100 SER A C 1
ATOM 781 O O . SER A 1 100 ? -19.354 3.592 26.659 1.00 82.56 100 SER A O 1
ATOM 783 N N . ALA A 1 101 ? -21.358 4.516 26.977 1.00 77.31 101 ALA A N 1
ATOM 784 C CA . ALA A 1 101 ? -22.047 3.245 27.209 1.00 77.31 101 ALA A CA 1
ATOM 785 C C . ALA A 1 101 ? -22.543 2.599 25.895 1.00 77.31 101 ALA A C 1
ATOM 787 O O . ALA A 1 101 ? -23.436 1.751 25.920 1.00 77.31 101 ALA A O 1
ATOM 788 N N . PHE A 1 102 ? -22.035 3.032 24.733 1.00 80.12 102 PHE A N 1
ATOM 789 C CA . PHE A 1 102 ? -22.503 2.541 23.442 1.00 80.12 102 PHE A CA 1
ATOM 790 C C . PHE A 1 102 ? -21.824 1.232 23.060 1.00 80.12 102 PHE A C 1
ATOM 792 O O . PHE A 1 102 ? -20.601 1.096 23.104 1.00 80.12 102 PHE A O 1
ATOM 799 N N . ASN A 1 103 ? -22.627 0.293 22.573 1.00 76.19 103 ASN A N 1
ATOM 800 C CA . ASN A 1 103 ? -22.106 -0.917 21.967 1.00 76.19 103 ASN A CA 1
ATOM 801 C C . ASN A 1 103 ? -21.767 -0.649 20.494 1.00 76.19 103 ASN A C 1
ATOM 803 O O . ASN A 1 103 ? -22.648 -0.631 19.636 1.00 76.19 103 ASN A O 1
ATOM 807 N N . GLN A 1 104 ? -20.488 -0.430 20.192 1.00 76.31 104 GLN A N 1
ATOM 808 C CA . GLN A 1 104 ? -19.986 -0.376 18.815 1.00 76.31 104 GLN A CA 1
ATOM 809 C C . GLN A 1 104 ? -19.253 -1.673 18.473 1.00 76.31 104 GLN A C 1
ATOM 811 O O . GLN A 1 104 ? -18.035 -1.778 18.633 1.00 76.31 104 GLN A O 1
ATOM 816 N N . TRP A 1 105 ? -20.005 -2.661 17.995 1.00 82.81 105 TRP A N 1
ATOM 817 C CA . TRP A 1 105 ? -19.450 -3.936 17.546 1.00 82.81 105 TRP A CA 1
ATOM 818 C C . TRP A 1 105 ? -18.795 -3.794 16.170 1.00 82.81 105 TRP A C 1
ATOM 820 O O . TRP A 1 105 ? -19.366 -3.218 15.244 1.00 82.81 105 TRP A O 1
ATOM 830 N N . LYS A 1 106 ? -17.589 -4.336 16.023 1.00 79.88 106 LYS A N 1
ATOM 831 C CA . LYS A 1 106 ? -16.769 -4.240 14.805 1.00 79.88 106 LYS A CA 1
ATOM 832 C C . LYS A 1 106 ? -17.059 -5.345 13.799 1.00 79.88 106 LYS A C 1
ATOM 834 O O . LYS A 1 106 ? -16.662 -5.250 12.640 1.00 79.88 106 LYS A O 1
ATOM 839 N N . ASN A 1 107 ? -17.679 -6.426 14.253 1.00 85.25 107 ASN A N 1
ATOM 840 C CA . ASN A 1 107 ? -17.983 -7.598 13.450 1.00 85.25 107 ASN A CA 1
ATOM 841 C C . ASN A 1 107 ? -19.175 -8.355 14.046 1.00 85.25 107 ASN A C 1
ATOM 843 O O . ASN A 1 107 ? -19.569 -8.134 15.190 1.00 85.25 107 ASN A O 1
ATOM 847 N N . THR A 1 108 ? -19.730 -9.277 13.263 1.00 88.44 108 THR A N 1
ATOM 848 C CA . THR A 1 108 ? -20.884 -10.093 13.658 1.00 88.44 108 THR A CA 1
ATOM 849 C C . THR A 1 108 ? -20.602 -10.965 14.884 1.00 88.44 108 THR A C 1
ATOM 851 O O . THR A 1 108 ? -21.504 -11.175 15.688 1.00 88.44 108 THR A O 1
ATOM 854 N N . GLY A 1 109 ? -19.364 -11.436 15.063 1.00 90.56 109 GLY A N 1
ATOM 855 C CA . GLY A 1 109 ? -18.973 -12.231 16.229 1.00 90.56 109 GLY A CA 1
ATOM 856 C C . GLY A 1 109 ? -19.138 -11.456 17.535 1.00 90.56 109 GLY A C 1
ATOM 857 O O . GLY A 1 109 ? -19.772 -11.946 18.459 1.00 90.56 109 GLY A O 1
ATOM 858 N N . GLU A 1 110 ? -18.683 -10.203 17.575 1.00 86.62 110 GLU A N 1
ATOM 859 C CA . GLU A 1 110 ? -18.837 -9.331 18.747 1.00 86.62 110 GLU A CA 1
ATOM 860 C C . GLU A 1 110 ? -20.312 -9.054 19.094 1.00 86.62 110 GLU A C 1
ATOM 862 O O . GLU A 1 110 ? -20.659 -8.969 20.274 1.00 86.62 110 GLU A O 1
ATOM 867 N N . VAL A 1 111 ? -21.191 -8.957 18.087 1.00 88.19 111 VAL A N 1
ATOM 868 C CA . VAL A 1 111 ? -22.646 -8.816 18.290 1.00 88.19 111 VAL A CA 1
ATOM 869 C C . VAL A 1 111 ? -23.231 -10.088 18.900 1.00 88.19 111 VAL A C 1
ATOM 871 O O . VAL A 1 111 ? -24.008 -10.015 19.850 1.00 88.19 111 VAL A O 1
ATOM 874 N N . ILE A 1 112 ? -22.853 -11.253 18.369 1.00 90.50 112 ILE A N 1
ATOM 875 C CA . ILE A 1 112 ? -23.307 -12.557 18.864 1.00 90.50 112 ILE A CA 1
ATOM 876 C C . ILE A 1 112 ? -22.831 -12.770 20.305 1.00 90.50 112 ILE A C 1
ATOM 878 O O . ILE A 1 112 ? -23.625 -13.166 21.156 1.00 90.50 112 ILE A O 1
ATOM 882 N N . ASP A 1 113 ? -21.571 -12.456 20.603 1.00 88.12 113 ASP A N 1
ATOM 883 C CA . ASP A 1 113 ? -20.996 -12.572 21.943 1.00 88.12 113 ASP A CA 1
ATOM 884 C C . ASP A 1 113 ? -21.697 -11.661 22.947 1.00 88.12 113 ASP A C 1
ATOM 886 O O . ASP A 1 113 ? -21.992 -12.081 24.067 1.00 88.12 113 ASP A O 1
ATOM 890 N N . TRP A 1 114 ? -21.980 -10.415 22.559 1.00 87.50 114 TRP A N 1
ATOM 891 C CA . TRP A 1 114 ? -22.782 -9.510 23.374 1.00 87.50 114 TRP A CA 1
ATOM 892 C C . TRP A 1 114 ? -24.186 -10.072 23.599 1.00 87.50 114 TRP A C 1
ATOM 894 O O . TRP A 1 114 ? -24.612 -10.191 24.747 1.00 87.50 114 TRP A O 1
ATOM 904 N N . PHE A 1 115 ? -24.873 -10.485 22.530 1.00 86.94 115 PHE A N 1
ATOM 905 C CA . PHE A 1 115 ? -26.226 -11.026 22.609 1.00 86.94 115 PHE A CA 1
ATOM 906 C C . PHE A 1 115 ? -26.267 -12.250 23.524 1.00 86.94 115 PHE A C 1
ATOM 908 O O . PHE A 1 115 ? -27.156 -12.369 24.356 1.00 86.94 115 PHE A O 1
ATOM 915 N N . ASN A 1 116 ? -25.290 -13.152 23.433 1.00 90.06 116 ASN A N 1
ATOM 916 C CA . ASN A 1 116 ? -25.147 -14.338 24.285 1.00 90.06 116 ASN A CA 1
ATOM 917 C C . ASN A 1 116 ? -24.909 -14.038 25.764 1.00 90.06 116 ASN A C 1
ATOM 919 O O . ASN A 1 116 ? -25.306 -14.847 26.596 1.00 90.06 116 ASN A O 1
ATOM 923 N N . LYS A 1 117 ? -24.346 -12.876 26.101 1.00 88.31 117 LYS A N 1
ATOM 924 C CA . LYS A 1 117 ? -24.129 -12.444 27.490 1.00 88.31 117 LYS A CA 1
ATOM 925 C C . LYS A 1 117 ? -25.352 -11.770 28.124 1.00 88.31 117 LYS A C 1
ATOM 927 O O . LYS A 1 117 ? -25.367 -11.573 29.341 1.00 88.31 117 LYS A O 1
ATOM 932 N N . VAL A 1 118 ? -26.377 -11.423 27.340 1.00 89.12 118 VAL A N 1
ATOM 933 C CA . VAL A 1 118 ? -27.645 -10.899 27.867 1.00 89.12 118 VAL A CA 1
ATOM 934 C C . VAL A 1 118 ? -28.414 -12.035 28.548 1.00 89.12 118 VAL A C 1
ATOM 936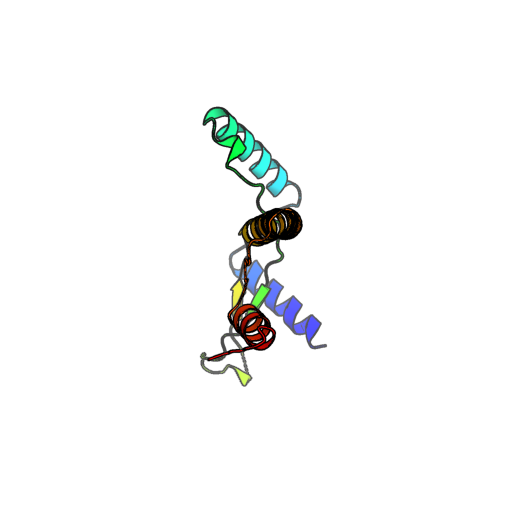 O O . VAL A 1 118 ? -28.759 -13.030 27.910 1.00 89.12 118 VAL A O 1
ATOM 939 N N . HIS A 1 119 ? -28.672 -11.888 29.849 1.00 83.44 119 HIS A N 1
ATOM 940 C CA . HIS A 1 119 ? -29.491 -12.817 30.634 1.00 83.44 119 HIS A CA 1
ATOM 941 C C . HIS A 1 119 ? -30.980 -12.448 30.489 1.00 83.44 119 HIS A C 1
ATOM 943 O O . HIS A 1 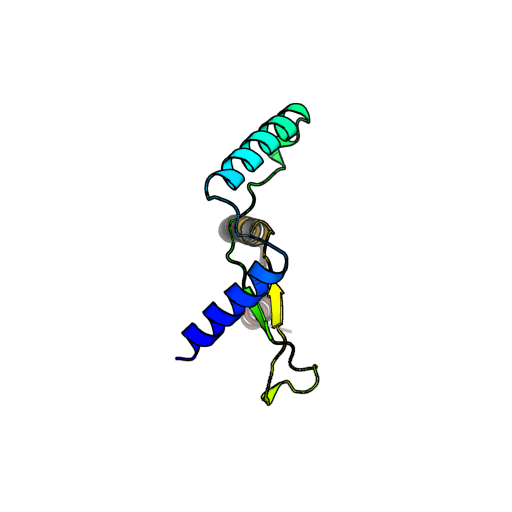119 ? -31.295 -11.273 30.315 1.00 83.44 119 HIS A O 1
ATOM 949 N N . ASN A 1 120 ? -31.884 -13.433 30.578 1.00 76.44 120 ASN A N 1
ATOM 950 C CA . ASN A 1 120 ? -33.329 -13.307 30.298 1.00 76.44 120 ASN A CA 1
ATOM 951 C C . ASN A 1 120 ? -33.658 -12.956 28.841 1.00 76.44 120 ASN A C 1
ATOM 953 O O . ASN A 1 120 ? -34.299 -11.952 28.538 1.00 76.44 120 ASN A O 1
ATOM 957 N N . LYS A 1 121 ? -33.223 -13.822 27.926 1.00 73.25 121 LYS A N 1
ATOM 958 C CA . LYS A 1 121 ? -33.709 -13.807 26.547 1.00 73.25 121 LYS A CA 1
ATOM 959 C C . LYS A 1 121 ? -35.116 -14.406 26.535 1.00 73.25 121 LYS A C 1
ATOM 961 O O . LYS A 1 121 ? -35.274 -15.544 26.974 1.00 73.25 121 LYS A O 1
ATOM 966 N N . HIS A 1 122 ? -36.101 -13.630 26.099 1.00 63.06 122 HIS A N 1
ATOM 967 C CA . HIS A 1 122 ? -37.443 -14.131 25.801 1.00 63.06 122 HIS A CA 1
ATOM 968 C C . HIS A 1 122 ? -37.478 -14.799 24.428 1.00 63.06 122 HIS A C 1
ATOM 970 O O . HIS A 1 122 ? -36.729 -14.334 23.536 1.00 63.06 122 HIS A O 1
#